Protein AF-A0A949XVA4-F1 (afdb_monomer)

pLDDT: mean 70.07, std 19.85, range [33.44, 96.69]

Secondary structure (DSSP, 8-state):
-----------------------PPP---------------------PPP--------GGGTTT-EE--EEEHHHHHHTT-EEPP-S-----TTSHHHHHHHHHHHHHHHHHHHHHHHHHHHHHSS--SSHHHIIIIIIITTT--EEPPPTT-EEEEETTTTEEEEEE----------

Solvent-accessible surface area (backbone atoms only — not comparable to full-atom values): 11975 Å² total; per-residue (Å²): 136,88,89,88,82,87,84,78,82,80,81,82,76,84,83,82,79,80,84,81,80,81,82,78,84,86,88,79,82,90,86,86,84,90,85,92,85,86,88,88,85,82,90,85,78,90,77,74,78,70,86,70,81,76,84,68,84,70,68,75,80,42,70,90,39,65,38,78,77,64,40,64,28,68,68,43,42,73,71,52,24,40,79,50,75,87,65,84,77,81,83,49,88,85,52,48,71,64,53,47,52,55,50,54,53,50,49,52,48,51,50,52,49,54,50,44,47,50,51,46,23,73,76,66,81,41,72,66,88,42,66,70,47,35,50,46,68,41,34,56,69,64,69,54,66,37,71,47,63,61,95,70,43,44,42,17,40,32,72,89,79,70,41,83,44,41,30,28,66,61,79,75,78,79,76,79,77,130

Foldseek 3Di:
DDDDDDDDDDPDDDPDDDDPPDDDDDDDDDDDDDDDDDDDDDDDDDPDDDPDPDDDDDPVVQVPDWALDAAAPVVQVVLVKDFDDLDPPPPDPVCVVVNCRCSVQQVVLQVLLVVQQVVVCVVPVDGQQDDVSSSVSRCVVVVRIGRDDPPQWHWHQHNVVRGITIIRGDDPDPPPDD

Mean predicted aligned error: 18.61 Å

Structure (mmCIF, N/CA/C/O backbone):
data_AF-A0A949XVA4-F1
#
_entry.id   AF-A0A949XVA4-F1
#
loop_
_atom_site.group_PDB
_atom_site.id
_atom_site.type_symbol
_atom_site.label_atom_id
_atom_site.label_alt_id
_atom_site.label_comp_id
_atom_site.label_asym_id
_atom_site.label_entity_id
_atom_site.label_seq_id
_atom_site.pdbx_PDB_ins_code
_atom_site.Cartn_x
_atom_site.Cartn_y
_atom_site.Cartn_z
_atom_site.occupancy
_atom_site.B_iso_or_equiv
_atom_site.auth_seq_id
_atom_site.auth_comp_id
_atom_site.auth_asym_id
_atom_site.auth_atom_id
_atom_site.pdbx_PDB_model_num
ATOM 1 N N . MET A 1 1 ? 65.539 25.124 -16.224 1.00 42.28 1 MET A N 1
ATOM 2 C CA . MET A 1 1 ? 66.240 25.299 -14.934 1.00 42.28 1 MET A CA 1
ATOM 3 C C . MET A 1 1 ? 65.243 25.117 -13.787 1.00 42.28 1 MET A C 1
ATOM 5 O O . MET A 1 1 ? 64.359 25.943 -13.640 1.00 42.28 1 MET A O 1
ATOM 9 N N . HIS A 1 2 ? 65.352 24.019 -13.032 1.00 50.50 2 HIS A N 1
ATOM 10 C CA . HIS A 1 2 ? 64.951 23.905 -11.608 1.00 50.50 2 HIS A CA 1
ATOM 11 C C . HIS A 1 2 ? 66.214 24.201 -10.747 1.00 50.50 2 HIS A C 1
ATOM 13 O O . HIS A 1 2 ? 67.278 24.250 -11.376 1.00 50.50 2 HIS A O 1
ATOM 19 N N . PRO A 1 3 ? 66.224 24.303 -9.386 1.00 60.75 3 PRO A N 1
ATOM 20 C CA . PRO A 1 3 ? 65.195 24.002 -8.356 1.00 60.75 3 PRO A CA 1
ATOM 21 C C . PRO A 1 3 ? 65.095 25.095 -7.234 1.00 60.75 3 PRO A C 1
ATOM 23 O O . PRO A 1 3 ? 65.853 26.055 -7.237 1.00 60.75 3 PRO A O 1
ATOM 26 N N . ARG A 1 4 ? 64.180 25.054 -6.249 1.00 52.25 4 ARG A N 1
ATOM 27 C CA . ARG A 1 4 ? 64.322 24.345 -4.952 1.00 52.25 4 ARG A CA 1
ATOM 28 C C . ARG A 1 4 ? 63.095 24.556 -4.028 1.00 52.25 4 ARG A C 1
ATOM 30 O O . ARG A 1 4 ? 62.310 25.465 -4.271 1.00 52.25 4 ARG A O 1
ATOM 37 N N . PRO A 1 5 ? 62.925 23.703 -2.995 1.00 56.44 5 PRO A N 1
ATOM 38 C CA . PRO A 1 5 ? 61.622 23.267 -2.497 1.00 56.44 5 PRO A CA 1
ATOM 39 C C . PRO A 1 5 ? 61.236 23.879 -1.142 1.00 56.44 5 PRO A C 1
ATOM 41 O O . PRO A 1 5 ? 62.072 24.015 -0.247 1.00 56.44 5 PRO A O 1
ATOM 44 N N . HIS A 1 6 ? 59.944 24.134 -0.938 1.00 53.53 6 HIS A N 1
ATOM 45 C CA . HIS A 1 6 ? 59.402 24.348 0.402 1.00 53.53 6 HIS A CA 1
ATOM 46 C C . HIS A 1 6 ? 59.087 22.998 1.050 1.00 53.53 6 HIS A C 1
ATOM 48 O O . HIS A 1 6 ? 58.116 22.324 0.720 1.00 53.53 6 HIS A O 1
ATOM 54 N N . ALA A 1 7 ? 59.955 22.603 1.979 1.00 55.47 7 ALA A N 1
ATOM 55 C CA . ALA A 1 7 ? 59.752 21.479 2.876 1.00 55.47 7 ALA A CA 1
ATOM 56 C C . ALA A 1 7 ? 58.720 21.856 3.952 1.00 55.47 7 ALA A C 1
ATOM 58 O O . ALA A 1 7 ? 59.073 22.424 4.985 1.00 55.47 7 ALA A O 1
ATOM 59 N N . LEU A 1 8 ? 57.444 21.534 3.729 1.00 57.44 8 LEU A N 1
ATOM 60 C CA . LEU A 1 8 ? 56.429 21.598 4.778 1.00 57.44 8 LEU A CA 1
ATOM 61 C C . LEU A 1 8 ? 56.443 20.268 5.542 1.00 57.44 8 LEU A C 1
ATOM 63 O O . LEU A 1 8 ? 55.940 19.247 5.077 1.00 57.44 8 LEU A O 1
ATOM 67 N N . ARG A 1 9 ? 57.098 20.265 6.706 1.00 54.12 9 ARG A N 1
ATOM 68 C CA . ARG A 1 9 ? 57.149 19.113 7.612 1.00 54.12 9 ARG A CA 1
ATOM 69 C C . ARG A 1 9 ? 55.766 18.882 8.227 1.00 54.12 9 ARG A C 1
ATOM 71 O O . ARG A 1 9 ? 55.392 19.558 9.181 1.00 54.12 9 ARG A O 1
ATOM 78 N N . LEU A 1 10 ? 55.034 17.909 7.693 1.00 54.56 10 LEU A N 1
ATOM 79 C CA . LEU A 1 10 ? 53.789 17.404 8.265 1.00 54.56 10 LEU A CA 1
ATOM 80 C C . LEU A 1 10 ? 54.116 16.640 9.563 1.00 54.56 10 LEU A C 1
ATOM 82 O O . LEU A 1 10 ? 54.634 15.524 9.527 1.00 54.56 10 LEU A O 1
ATOM 86 N N . ARG A 1 11 ? 53.872 17.252 10.727 1.00 60.50 11 ARG A N 1
ATOM 87 C CA . ARG A 1 11 ? 53.889 16.540 12.012 1.00 60.50 11 ARG A CA 1
ATOM 88 C C . ARG A 1 11 ? 52.578 15.767 12.141 1.00 60.50 11 ARG A 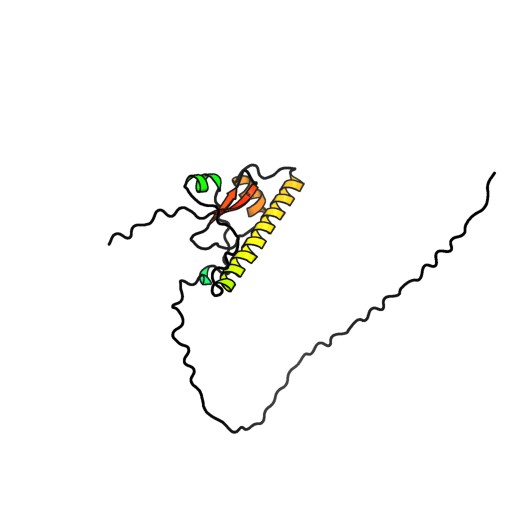C 1
ATOM 90 O O . ARG A 1 11 ? 51.551 16.340 12.485 1.00 60.50 11 ARG A O 1
ATOM 97 N N . VAL A 1 12 ? 52.624 14.473 11.834 1.00 64.81 12 VAL A N 1
ATOM 98 C CA . VAL A 1 12 ? 51.557 13.519 12.154 1.00 64.81 12 VAL A CA 1
ATOM 99 C C . VAL A 1 12 ? 51.680 13.181 13.637 1.00 64.81 12 VAL A C 1
ATOM 101 O O . VAL A 1 12 ? 52.611 12.490 14.043 1.00 64.81 12 VAL A O 1
ATOM 104 N N . THR A 1 13 ? 50.768 13.703 14.451 1.00 65.25 13 THR A N 1
ATOM 105 C CA . THR A 1 13 ? 50.625 13.309 15.856 1.00 65.25 13 THR A CA 1
ATOM 106 C C . THR A 1 13 ? 49.581 12.190 15.927 1.00 65.25 13 THR A C 1
ATOM 108 O O . THR A 1 13 ? 48.430 12.442 15.568 1.00 65.25 13 THR A O 1
ATOM 111 N N . PRO A 1 14 ? 49.927 10.965 16.359 1.00 56.72 14 PRO A N 1
ATOM 112 C CA . PRO A 1 14 ? 48.939 9.918 16.573 1.00 56.72 14 PRO A CA 1
ATOM 113 C C . PRO A 1 14 ? 48.225 10.176 17.906 1.00 56.72 14 PRO A C 1
ATOM 115 O O . PRO A 1 14 ? 48.837 10.114 18.972 1.00 56.72 14 PRO A O 1
ATOM 118 N N . LEU A 1 15 ? 46.928 10.485 17.851 1.00 62.34 15 LEU A N 1
ATOM 119 C CA . LEU A 1 15 ? 46.062 10.507 19.027 1.00 62.34 15 LEU A CA 1
ATOM 120 C C . LEU A 1 15 ? 45.662 9.061 19.350 1.00 62.34 15 LEU A C 1
ATOM 122 O O . LEU A 1 15 ? 44.772 8.488 18.726 1.00 62.34 15 LEU A O 1
ATOM 126 N N . LEU A 1 16 ? 46.378 8.466 20.301 1.00 58.19 16 LEU A N 1
ATOM 127 C CA . LEU A 1 16 ? 46.096 7.153 20.872 1.00 58.19 16 LEU A CA 1
ATOM 128 C C . LEU A 1 16 ? 44.831 7.262 21.751 1.00 58.19 16 LEU A C 1
ATOM 130 O O . LEU A 1 16 ? 44.905 7.775 22.867 1.00 58.19 16 LEU A O 1
ATOM 134 N N . LEU A 1 17 ? 43.664 6.827 21.261 1.00 62.44 17 LEU A N 1
ATOM 135 C CA . LEU A 1 17 ? 42.477 6.661 22.110 1.00 62.44 17 LEU A CA 1
ATOM 136 C C . LEU A 1 17 ? 42.601 5.353 22.904 1.00 62.44 17 LEU A C 1
ATOM 138 O O . LEU A 1 17 ? 42.602 4.262 22.336 1.00 62.44 17 LEU A O 1
ATOM 142 N N . LEU A 1 18 ? 42.710 5.486 24.228 1.00 61.69 18 LEU A N 1
ATOM 143 C CA . LEU A 1 18 ? 42.678 4.394 25.197 1.00 61.69 18 LEU A CA 1
ATOM 144 C C . LEU A 1 18 ? 41.308 3.697 25.180 1.00 61.69 18 LEU A C 1
ATOM 146 O O . LEU A 1 18 ? 40.278 4.317 25.441 1.00 61.69 18 LEU A O 1
ATOM 150 N N . ALA A 1 19 ? 41.322 2.385 24.952 1.00 60.38 19 ALA A N 1
ATOM 151 C CA . ALA A 1 19 ? 40.205 1.498 25.233 1.00 60.38 19 ALA A CA 1
ATOM 152 C C . ALA A 1 19 ? 40.064 1.316 26.755 1.00 60.38 19 ALA A C 1
ATOM 154 O O . ALA A 1 19 ? 40.799 0.545 27.369 1.00 60.38 19 ALA A O 1
ATOM 155 N N . ALA A 1 20 ? 39.111 2.019 27.368 1.00 60.75 20 ALA A N 1
ATOM 156 C CA . ALA A 1 20 ? 38.603 1.657 28.685 1.00 60.75 20 ALA A CA 1
ATOM 157 C C . ALA A 1 20 ? 37.546 0.556 28.504 1.00 60.75 20 ALA A C 1
ATOM 159 O O . ALA A 1 20 ? 36.368 0.828 28.288 1.00 60.75 20 ALA A O 1
ATOM 160 N N . GLY A 1 21 ? 37.991 -0.702 28.538 1.00 39.19 21 GLY A N 1
ATOM 161 C CA . GLY A 1 21 ? 37.106 -1.842 28.746 1.00 39.19 21 GLY A CA 1
ATOM 162 C C . GLY A 1 21 ? 36.606 -1.825 30.187 1.00 39.19 21 GLY A C 1
ATOM 163 O O . GLY A 1 21 ? 37.340 -2.202 31.097 1.00 39.19 21 GLY A O 1
ATOM 164 N N . CYS A 1 22 ? 35.372 -1.372 30.401 1.00 54.69 22 CYS A N 1
ATOM 165 C CA . CYS A 1 22 ? 34.674 -1.590 31.663 1.00 54.69 22 CYS A CA 1
ATOM 166 C C . CYS A 1 22 ? 34.143 -3.026 31.689 1.00 54.69 22 CYS A C 1
ATOM 168 O O . CYS A 1 22 ? 33.189 -3.380 31.000 1.00 54.69 22 CYS A O 1
ATOM 170 N N . THR A 1 23 ? 34.821 -3.848 32.480 1.00 49.50 23 THR A N 1
ATOM 171 C CA . THR A 1 23 ? 34.443 -5.200 32.886 1.00 49.50 23 THR A CA 1
ATOM 172 C C . THR A 1 23 ? 33.179 -5.138 33.746 1.00 49.50 23 THR A C 1
ATOM 174 O O . THR A 1 23 ? 33.214 -4.585 34.843 1.00 49.50 23 THR A O 1
ATOM 177 N N . GLU A 1 24 ? 32.068 -5.707 33.279 1.00 62.69 24 GLU A N 1
ATOM 178 C CA . GLU A 1 24 ? 30.823 -5.789 34.053 1.00 62.69 24 GLU A CA 1
ATOM 179 C C . GLU A 1 24 ? 30.745 -7.143 34.791 1.00 62.69 24 GLU A C 1
ATOM 181 O O . GLU A 1 24 ? 30.810 -8.199 34.148 1.00 62.69 24 GLU A O 1
ATOM 186 N N . PRO A 1 25 ? 30.658 -7.162 36.135 1.00 56.31 25 PRO A N 1
ATOM 187 C CA . PRO A 1 25 ? 30.609 -8.401 36.899 1.00 56.31 25 PRO A CA 1
ATOM 188 C C . PRO A 1 25 ? 29.225 -9.056 36.806 1.00 56.31 25 PRO A C 1
ATOM 190 O O . PRO A 1 25 ? 28.201 -8.475 37.160 1.00 56.31 25 PRO A O 1
ATOM 193 N N . ARG A 1 26 ? 29.205 -10.319 36.368 1.00 46.88 26 ARG A N 1
ATOM 194 C CA . ARG A 1 26 ? 28.026 -11.193 36.422 1.00 46.88 26 ARG A CA 1
ATOM 195 C C . ARG A 1 26 ? 27.756 -11.599 37.871 1.00 46.88 26 ARG A C 1
ATOM 197 O O . ARG A 1 26 ? 28.568 -12.301 38.465 1.00 46.88 26 ARG A O 1
ATOM 204 N N . ASN A 1 27 ? 26.607 -11.200 38.412 1.00 53.25 27 ASN A N 1
ATOM 205 C CA . ASN A 1 27 ? 26.123 -11.671 39.707 1.00 53.25 27 ASN A CA 1
ATOM 206 C C . ASN A 1 27 ? 25.200 -12.886 39.502 1.00 53.25 27 ASN A C 1
ATOM 208 O O . ASN A 1 27 ? 24.136 -12.769 38.893 1.00 53.25 27 ASN A O 1
ATOM 212 N N . VAL A 1 28 ? 25.625 -14.051 39.989 1.00 48.25 28 VAL A N 1
ATOM 213 C CA . VAL A 1 28 ? 24.813 -15.268 40.106 1.00 48.25 28 VAL A CA 1
ATOM 214 C C . VAL A 1 28 ? 24.764 -15.687 41.574 1.00 48.25 28 VAL A C 1
ATOM 216 O O . VAL A 1 28 ? 25.802 -15.771 42.220 1.00 48.25 28 VAL A O 1
ATOM 219 N N . GLY A 1 29 ? 23.567 -16.032 42.060 1.00 36.81 29 GLY A N 1
ATOM 220 C CA . GLY A 1 29 ? 23.398 -16.955 43.190 1.00 36.81 29 GLY A CA 1
ATOM 221 C C . GLY A 1 29 ? 22.990 -16.356 44.541 1.00 36.81 29 GLY A C 1
ATOM 222 O O . GLY A 1 29 ? 23.837 -16.023 45.353 1.00 36.81 29 GLY A O 1
ATOM 223 N N . ASN A 1 30 ? 21.671 -16.313 44.767 1.00 47.84 30 ASN A N 1
ATOM 224 C CA . ASN A 1 30 ? 20.924 -16.915 45.887 1.00 47.84 30 ASN A CA 1
ATOM 225 C C . ASN A 1 30 ? 21.520 -16.886 47.318 1.00 47.84 30 ASN A C 1
ATOM 227 O O . ASN A 1 30 ? 22.596 -17.428 47.536 1.00 47.84 30 ASN A O 1
ATOM 231 N N . LEU A 1 31 ? 20.733 -16.408 48.300 1.00 42.72 31 LEU A N 1
ATOM 232 C CA . LEU A 1 31 ? 20.342 -17.107 49.549 1.00 42.72 31 LEU A CA 1
ATOM 233 C C . LEU A 1 31 ? 19.659 -16.126 50.532 1.00 42.72 31 LEU A C 1
ATOM 235 O O . LEU A 1 31 ? 20.249 -15.148 50.979 1.00 42.72 31 LEU A O 1
ATOM 239 N N . ASN A 1 32 ? 18.404 -16.419 50.874 1.00 48.34 32 ASN A N 1
ATOM 240 C CA . ASN A 1 32 ? 17.637 -15.823 51.978 1.00 48.34 32 ASN A CA 1
ATOM 241 C C . ASN A 1 32 ? 17.863 -16.683 53.247 1.00 48.34 32 ASN A C 1
ATOM 243 O O . ASN A 1 32 ? 17.991 -17.902 53.087 1.00 48.34 32 ASN A O 1
ATOM 247 N N . PRO A 1 33 ? 17.920 -16.127 54.480 1.00 47.03 33 PRO A N 1
ATOM 248 C CA . PRO A 1 33 ? 16.784 -16.340 55.398 1.00 47.03 33 PRO A CA 1
ATOM 249 C C . PRO A 1 33 ? 16.522 -15.240 56.471 1.00 47.03 33 PRO A C 1
ATOM 251 O O . PRO A 1 33 ? 17.415 -14.818 57.193 1.00 47.03 33 PRO A O 1
ATOM 254 N N . SER A 1 34 ? 15.238 -14.877 56.615 1.00 43.50 34 SER A N 1
ATOM 255 C CA . SER A 1 34 ? 14.394 -14.834 57.840 1.00 43.50 34 SER A CA 1
ATOM 256 C C . SER A 1 34 ? 14.935 -14.340 59.206 1.00 43.50 34 SER A C 1
ATOM 258 O O . SER A 1 34 ? 15.741 -15.039 59.810 1.00 43.50 34 SER A O 1
ATOM 260 N N . MET A 1 35 ? 14.314 -13.289 59.792 1.00 38.69 35 MET A N 1
ATOM 261 C CA . MET A 1 35 ? 13.614 -13.285 61.117 1.00 38.69 35 MET A CA 1
ATOM 262 C C . MET A 1 35 ? 12.912 -11.912 61.389 1.00 38.69 35 MET A C 1
ATOM 264 O O . MET A 1 35 ? 13.49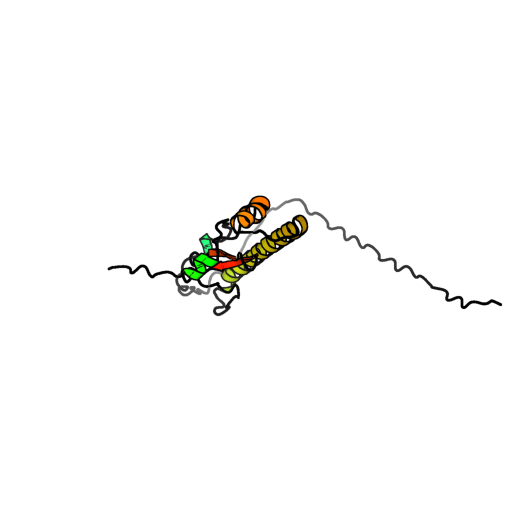8 -10.883 61.077 1.00 38.69 35 MET A O 1
ATOM 268 N N . GLY A 1 36 ? 11.667 -11.896 61.922 1.00 41.59 36 GLY A N 1
ATOM 269 C CA . GLY A 1 36 ? 10.711 -10.741 62.034 1.00 41.59 36 GLY A CA 1
ATOM 270 C C . GLY A 1 36 ? 10.876 -9.789 63.252 1.00 41.59 36 GLY A C 1
ATOM 271 O O . GLY A 1 36 ? 12.018 -9.632 63.674 1.00 41.59 36 GLY A O 1
ATOM 272 N N . PRO A 1 37 ? 9.825 -9.193 63.901 1.00 44.62 37 PRO A N 1
ATOM 273 C CA . PRO A 1 37 ? 8.400 -8.938 63.568 1.00 44.62 37 PRO A CA 1
ATOM 274 C C . PRO A 1 37 ? 7.983 -7.419 63.594 1.00 44.62 37 PRO A C 1
ATOM 276 O O . PRO A 1 37 ? 8.778 -6.549 63.929 1.00 44.62 37 PRO A O 1
ATOM 279 N N . ALA A 1 38 ? 6.726 -7.101 63.233 1.00 52.59 38 ALA A N 1
ATOM 280 C CA . ALA A 1 38 ? 6.153 -5.752 62.994 1.00 52.59 38 ALA A CA 1
ATOM 281 C C . ALA A 1 38 ? 5.729 -4.930 64.247 1.00 52.59 38 ALA A C 1
ATOM 283 O O . ALA A 1 38 ? 5.645 -5.481 65.345 1.00 52.59 38 ALA A O 1
ATOM 284 N N . PRO A 1 39 ? 5.324 -3.649 64.066 1.00 53.72 39 PRO A N 1
ATOM 285 C CA . PRO A 1 39 ? 3.952 -3.285 64.453 1.00 53.72 39 PRO A CA 1
ATOM 286 C C . PRO A 1 39 ? 3.153 -2.549 63.345 1.00 53.72 39 PRO A C 1
ATOM 288 O O . PRO A 1 39 ? 3.739 -2.048 62.383 1.00 53.72 39 PRO A O 1
ATOM 291 N N . PRO A 1 40 ? 1.810 -2.510 63.463 1.00 49.50 40 PRO A N 1
ATOM 292 C CA . PRO A 1 40 ? 0.881 -2.062 62.428 1.00 49.50 40 PRO A CA 1
ATOM 293 C C . PRO A 1 40 ? 0.514 -0.580 62.585 1.00 49.50 40 PRO A C 1
ATOM 295 O O . PRO A 1 40 ? 0.425 -0.088 63.707 1.00 49.50 40 PRO A O 1
ATOM 298 N N . ILE A 1 41 ? 0.199 0.105 61.483 1.00 45.84 41 ILE A N 1
ATOM 299 C CA . ILE A 1 41 ? -0.737 1.237 61.509 1.00 45.84 41 ILE A CA 1
ATOM 300 C C . ILE A 1 41 ? -1.720 1.061 60.356 1.00 45.84 41 ILE A C 1
ATOM 302 O O . ILE A 1 41 ? -1.359 1.073 59.179 1.00 45.84 41 ILE A O 1
ATOM 306 N N . GLU A 1 42 ? -2.966 0.848 60.755 1.00 41.59 42 GLU A N 1
ATOM 307 C CA . GLU A 1 42 ? -4.157 0.822 59.930 1.00 41.59 42 GLU A CA 1
ATOM 308 C C . GLU A 1 42 ? -4.583 2.238 59.504 1.00 41.59 42 GLU A C 1
ATOM 310 O O . GLU A 1 42 ? -4.461 3.203 60.255 1.00 41.59 42 GLU A O 1
ATOM 315 N N . THR A 1 43 ? -5.201 2.278 58.320 1.00 43.56 43 THR A N 1
ATOM 316 C CA . THR A 1 43 ? -6.317 3.144 57.890 1.00 43.56 43 THR A CA 1
ATOM 317 C C . THR A 1 43 ? -6.181 4.665 57.912 1.00 43.56 43 THR A C 1
ATOM 319 O O . THR A 1 43 ? -6.257 5.312 58.948 1.00 43.56 43 THR A O 1
ATOM 322 N N . THR A 1 44 ? -6.183 5.248 56.713 1.00 33.44 44 THR A N 1
ATOM 323 C CA . THR A 1 44 ? -7.210 6.151 56.129 1.00 33.44 44 THR A CA 1
ATOM 324 C C . THR A 1 44 ? -6.573 6.681 54.834 1.00 33.44 44 THR A C 1
ATOM 326 O O . THR A 1 44 ? -5.407 7.042 54.821 1.00 33.44 44 THR A O 1
ATOM 329 N N . ASP A 1 45 ? -7.168 6.602 53.654 1.00 37.72 45 ASP A N 1
ATOM 330 C CA . ASP A 1 45 ? -8.483 7.107 53.309 1.00 37.72 45 ASP A CA 1
ATOM 331 C C . ASP A 1 45 ? -8.977 6.444 52.011 1.00 37.72 45 ASP A C 1
ATOM 333 O O . ASP A 1 45 ? -8.215 6.155 51.081 1.00 37.72 45 ASP A O 1
ATOM 337 N N . ALA A 1 46 ? -10.276 6.172 51.985 1.00 49.12 46 ALA A N 1
ATOM 338 C CA . ALA A 1 46 ? -10.989 5.596 50.866 1.00 49.12 46 ALA A CA 1
ATOM 339 C C . ALA A 1 46 ? -11.203 6.646 49.770 1.00 49.12 46 ALA A C 1
ATOM 341 O O . ALA A 1 46 ? -12.211 7.343 49.754 1.00 49.12 46 ALA A O 1
ATOM 342 N N . SER A 1 47 ? -10.322 6.680 48.775 1.00 43.44 47 SER A N 1
ATOM 343 C CA . SER A 1 47 ? -10.688 7.229 47.469 1.00 43.44 47 SER A CA 1
ATOM 344 C C . SER A 1 47 ? -11.269 6.113 46.608 1.00 43.44 47 SER A C 1
ATOM 346 O O . SER A 1 47 ? -10.550 5.395 45.916 1.00 43.44 47 SER A O 1
ATOM 348 N N . GLN A 1 48 ? -12.592 5.947 46.684 1.00 52.97 48 GLN A N 1
ATOM 349 C CA . GLN A 1 48 ? -13.360 5.239 45.661 1.00 52.97 48 GLN A CA 1
ATOM 350 C C . GLN A 1 48 ? -13.026 5.852 44.291 1.00 52.97 48 GLN A C 1
ATOM 352 O O . GLN A 1 48 ? -13.255 7.049 44.099 1.00 52.97 48 GLN A O 1
ATOM 357 N N . PRO A 1 49 ? -12.525 5.080 43.313 1.00 42.38 49 PRO A N 1
ATOM 358 C CA . PRO A 1 49 ? -12.518 5.541 41.938 1.00 42.38 49 PRO A CA 1
ATOM 359 C C . PRO A 1 49 ? -13.974 5.705 41.502 1.00 42.38 49 PRO A C 1
ATOM 361 O O . PRO A 1 49 ? -14.747 4.743 41.506 1.00 42.38 49 PRO A O 1
ATOM 364 N N . ALA A 1 50 ? -14.349 6.937 41.161 1.00 51.75 50 ALA A N 1
ATOM 365 C CA . ALA A 1 50 ? -15.604 7.235 40.488 1.00 51.75 50 ALA A CA 1
ATOM 366 C C . ALA A 1 50 ? -15.795 6.277 39.293 1.00 51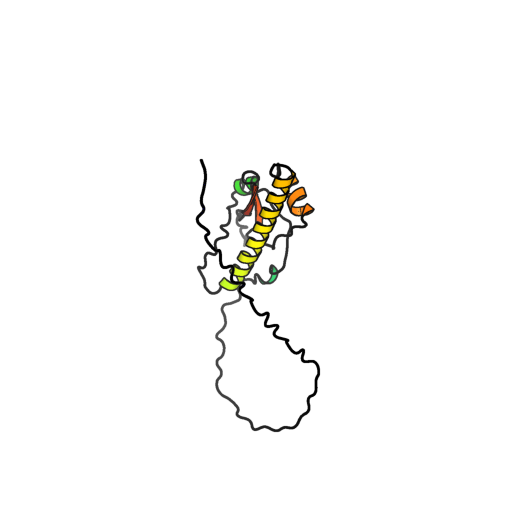.75 50 ALA A C 1
ATOM 368 O O . ALA A 1 50 ? -14.795 5.878 38.683 1.00 51.75 50 ALA A O 1
ATOM 369 N N . PRO A 1 51 ? -17.040 5.898 38.943 1.00 46.53 51 PRO A N 1
ATOM 370 C CA . PRO A 1 51 ? -17.304 4.976 37.845 1.00 46.53 51 PRO A CA 1
ATOM 371 C C . PRO A 1 51 ? -16.616 5.486 36.581 1.00 46.53 51 PRO A C 1
ATOM 373 O O . PRO A 1 51 ? -16.980 6.533 36.044 1.00 46.53 51 PRO A O 1
ATOM 376 N N . GLY A 1 52 ? -15.579 4.770 36.147 1.00 50.59 52 GLY A N 1
ATOM 377 C CA . GLY A 1 52 ? -14.870 5.100 34.923 1.00 50.59 52 GLY A CA 1
ATOM 378 C C . GLY A 1 52 ? -15.852 5.126 33.750 1.00 50.59 52 GLY A C 1
ATOM 379 O O . GLY A 1 52 ? -16.833 4.369 33.759 1.00 50.59 52 GLY A O 1
ATOM 380 N N . PRO A 1 53 ? -15.626 5.988 32.744 1.00 56.16 53 PRO A N 1
ATOM 381 C CA . PRO A 1 53 ? -16.410 5.954 31.523 1.00 56.16 53 PRO A CA 1
ATOM 382 C C . PRO A 1 53 ? -16.417 4.523 30.985 1.00 56.16 53 PRO A C 1
ATOM 384 O O . PRO A 1 53 ? -15.380 3.863 30.889 1.00 56.16 53 PRO A O 1
ATOM 387 N N . LYS A 1 54 ? -17.633 4.040 30.724 1.00 48.53 54 LYS A N 1
ATOM 388 C CA . LYS A 1 54 ? -17.938 2.717 30.185 1.00 48.53 54 LYS A CA 1
ATOM 389 C C . LYS A 1 54 ? -16.942 2.397 29.061 1.00 48.53 54 LYS A C 1
ATOM 391 O O . LYS A 1 54 ? -16.826 3.221 28.157 1.00 48.53 54 LYS A O 1
ATOM 396 N N . PRO A 1 55 ? -16.232 1.255 29.101 1.00 46.59 55 PRO A N 1
ATOM 397 C CA . PRO A 1 55 ? -15.314 0.887 28.036 1.00 46.59 55 PRO A CA 1
ATOM 398 C C . PRO A 1 55 ? -16.084 0.831 26.716 1.00 46.59 55 PRO A C 1
ATOM 400 O O . PRO A 1 55 ? -16.910 -0.055 26.491 1.00 46.59 55 PRO A O 1
ATOM 403 N N . GLU A 1 56 ? -15.840 1.824 25.866 1.00 58.09 56 GLU A N 1
ATOM 404 C CA . GLU A 1 56 ? -16.129 1.747 24.442 1.00 58.09 56 GLU A CA 1
ATOM 405 C C . GLU A 1 56 ? -15.298 0.604 23.839 1.00 58.09 56 GLU A C 1
ATOM 407 O O . GLU A 1 56 ? -14.232 0.265 24.368 1.00 58.09 56 GLU A O 1
ATOM 412 N N . PRO A 1 57 ? -15.831 -0.080 22.811 1.00 46.66 57 PRO A N 1
ATOM 413 C CA . PRO A 1 57 ? -15.487 -1.456 22.486 1.00 46.66 57 PRO A CA 1
ATOM 414 C C . PRO A 1 57 ? -13.983 -1.622 22.312 1.00 46.66 57 PRO A C 1
ATOM 416 O O . PRO A 1 57 ? -13.334 -0.964 21.500 1.00 46.66 57 PRO A O 1
ATOM 419 N N . SER A 1 58 ? -13.437 -2.520 23.122 1.00 47.56 58 SER A N 1
ATOM 420 C CA . SER A 1 58 ? -12.018 -2.789 23.214 1.00 47.56 58 SER A CA 1
ATOM 421 C C . SER A 1 58 ? -11.445 -3.167 21.846 1.00 47.56 58 SER A C 1
ATOM 423 O O . SER A 1 58 ? -11.642 -4.283 21.363 1.00 47.56 58 SER A O 1
ATOM 425 N N . GLN A 1 59 ? -10.628 -2.282 21.275 1.00 53.88 59 GLN A N 1
ATOM 426 C CA . GLN A 1 59 ? -9.679 -2.620 20.206 1.00 53.88 59 GLN A CA 1
ATOM 427 C C . GLN A 1 59 ? -8.622 -3.649 20.669 1.00 53.88 59 GLN A C 1
ATOM 429 O O . GLN A 1 59 ? -7.768 -4.069 19.893 1.00 53.88 59 GLN A O 1
ATOM 434 N N . SER A 1 60 ? -8.685 -4.108 21.923 1.00 53.91 60 SER A N 1
ATOM 435 C CA . SER A 1 60 ? -7.822 -5.135 22.511 1.00 53.91 60 SER A CA 1
ATOM 436 C C . SER A 1 60 ? -7.769 -6.447 21.715 1.00 53.91 60 SER A C 1
ATOM 438 O O . SER A 1 60 ? -6.827 -7.209 21.893 1.00 53.91 60 SER A O 1
ATOM 440 N N . GLY A 1 61 ? -8.730 -6.714 20.819 1.00 60.53 61 GLY A N 1
ATOM 441 C CA . GLY A 1 61 ? -8.751 -7.919 19.980 1.00 60.53 61 GLY A CA 1
ATOM 442 C C . GLY A 1 61 ? -7.858 -7.890 18.727 1.00 60.53 61 GLY A C 1
ATOM 443 O O . GLY A 1 61 ? -7.552 -8.958 18.196 1.00 60.53 61 GLY A O 1
ATOM 444 N N . ILE A 1 62 ? -7.436 -6.710 18.242 1.00 60.50 62 ILE A N 1
ATOM 445 C CA . ILE A 1 62 ? -6.614 -6.579 17.015 1.00 60.50 62 ILE A CA 1
ATOM 446 C C . ILE A 1 62 ? -5.108 -6.466 17.292 1.00 60.50 62 ILE A C 1
ATOM 448 O O . ILE A 1 62 ? -4.296 -6.624 16.381 1.00 60.50 62 ILE A O 1
ATOM 452 N N . ILE A 1 63 ? -4.717 -6.219 18.545 1.00 68.00 63 ILE A N 1
ATOM 453 C CA . ILE A 1 63 ? -3.317 -6.043 18.944 1.00 68.00 63 ILE A CA 1
ATOM 454 C C . ILE A 1 63 ? -2.555 -7.354 18.694 1.00 68.00 63 ILE A C 1
ATOM 456 O O . ILE A 1 63 ? -2.904 -8.402 19.228 1.00 68.00 63 ILE A O 1
ATOM 460 N N . GLY A 1 64 ? -1.517 -7.298 17.855 1.00 72.31 64 GLY A N 1
ATOM 461 C CA . GLY A 1 64 ? -0.696 -8.450 17.465 1.00 72.31 64 GLY A CA 1
ATOM 462 C C . GLY A 1 64 ? -1.246 -9.288 16.305 1.00 72.31 64 GLY A C 1
ATOM 463 O O . GLY A 1 64 ? -0.525 -10.147 15.798 1.00 72.31 64 GLY A O 1
ATOM 464 N N . GLN A 1 65 ? -2.471 -9.032 15.838 1.00 82.50 65 GLN A N 1
ATOM 465 C CA . GLN A 1 65 ? -3.023 -9.746 14.688 1.00 82.50 65 GLN A CA 1
ATOM 466 C C . GLN A 1 65 ? -2.418 -9.241 13.382 1.00 82.50 65 GLN A C 1
ATOM 468 O O . GLN A 1 65 ? -2.164 -8.044 13.221 1.00 82.50 65 GLN A O 1
ATOM 473 N N . ARG A 1 66 ? -2.208 -10.160 12.434 1.00 86.75 66 ARG A N 1
ATOM 474 C CA . ARG A 1 66 ? -1.688 -9.846 11.103 1.00 86.75 66 ARG A CA 1
ATOM 475 C C . ARG A 1 66 ? -2.593 -10.402 10.006 1.00 86.75 66 ARG A C 1
ATOM 477 O O . ARG A 1 66 ? -3.322 -11.364 10.222 1.00 86.75 66 ARG A O 1
ATOM 484 N N . THR A 1 67 ? -2.545 -9.778 8.842 1.00 87.94 67 THR A N 1
ATOM 485 C CA . THR A 1 67 ? -3.351 -10.053 7.661 1.00 87.94 67 THR A CA 1
ATOM 486 C C . THR A 1 67 ? -2.505 -9.891 6.401 1.00 87.94 67 THR A C 1
ATOM 488 O O . THR A 1 67 ? -1.547 -9.121 6.365 1.00 87.94 67 THR A O 1
ATOM 491 N N . THR A 1 68 ? -2.875 -10.615 5.357 1.00 90.75 68 THR A N 1
ATOM 492 C CA . THR A 1 68 ? -2.388 -10.426 3.985 1.00 90.75 68 THR A CA 1
ATOM 493 C C . THR A 1 68 ? -3.522 -10.007 3.048 1.00 90.75 68 THR A C 1
ATOM 495 O O . THR A 1 68 ? -3.339 -9.997 1.834 1.00 90.75 68 THR A O 1
ATOM 498 N N . ASP A 1 69 ? -4.693 -9.660 3.599 1.00 91.19 69 ASP A N 1
ATOM 499 C CA . ASP A 1 69 ? -5.819 -9.135 2.827 1.00 91.19 69 ASP A CA 1
ATOM 500 C C . ASP A 1 69 ? -5.539 -7.680 2.435 1.00 91.19 69 ASP A C 1
ATOM 502 O O . ASP A 1 69 ? -5.508 -6.778 3.277 1.00 91.19 69 ASP A O 1
ATOM 506 N N . ILE A 1 70 ? -5.294 -7.484 1.145 1.00 91.69 70 ILE A N 1
ATOM 507 C CA . ILE A 1 70 ? -5.067 -6.195 0.503 1.00 91.69 70 ILE A CA 1
ATOM 508 C C . ILE A 1 70 ? -6.075 -6.116 -0.642 1.00 91.69 70 ILE A C 1
ATOM 510 O O . ILE A 1 70 ? -6.258 -7.068 -1.392 1.00 91.69 70 ILE A O 1
ATOM 514 N N . ARG A 1 71 ? -6.778 -4.998 -0.780 1.00 93.75 71 ARG A N 1
ATOM 515 C CA . ARG A 1 71 ? -7.715 -4.757 -1.880 1.00 93.75 71 ARG A CA 1
ATOM 516 C C . ARG A 1 71 ? -7.011 -4.077 -3.046 1.00 93.75 71 ARG A C 1
ATOM 518 O O . ARG A 1 71 ? -5.987 -3.423 -2.879 1.00 93.75 71 ARG A O 1
ATOM 525 N N . ARG A 1 72 ? -7.614 -4.149 -4.230 1.00 94.94 72 ARG A N 1
ATOM 526 C CA . ARG A 1 72 ? -7.276 -3.234 -5.329 1.00 94.94 72 ARG A CA 1
ATOM 527 C C . ARG A 1 72 ? -7.874 -1.864 -5.008 1.00 94.94 72 ARG A C 1
ATOM 529 O O . ARG A 1 72 ? -9.077 -1.779 -4.778 1.00 94.94 72 ARG A O 1
ATOM 536 N N . ALA A 1 73 ? -7.067 -0.805 -4.978 1.00 90.69 73 ALA A N 1
ATOM 537 C CA . ALA A 1 73 ? -7.534 0.511 -4.540 1.00 90.69 73 ALA A CA 1
ATOM 538 C C . ALA A 1 73 ? -8.569 1.133 -5.485 1.00 90.69 73 ALA A C 1
ATOM 540 O O . ALA A 1 73 ? -9.637 1.550 -5.043 1.00 90.69 73 ALA A O 1
ATOM 541 N N . GLU A 1 74 ? -8.277 1.156 -6.785 1.00 91.69 74 GLU A N 1
ATOM 542 C CA . GLU A 1 74 ? -9.117 1.794 -7.804 1.00 91.69 74 GLU A CA 1
ATOM 543 C C . GLU A 1 74 ? -10.602 1.360 -7.753 1.00 91.69 74 GLU A C 1
ATOM 545 O O . GLU A 1 74 ? -11.465 2.237 -7.648 1.00 91.69 74 GLU A O 1
ATOM 550 N N . PRO A 1 75 ? -10.956 0.054 -7.761 1.00 93.00 75 PRO A N 1
ATOM 551 C CA . PRO A 1 75 ? -12.361 -0.352 -7.714 1.00 93.00 75 PRO A CA 1
ATOM 552 C C . PRO A 1 75 ? -13.043 -0.002 -6.386 1.00 93.00 75 PRO A C 1
ATOM 554 O O . PRO A 1 75 ? -14.236 0.297 -6.373 1.00 93.00 75 PRO A O 1
ATOM 557 N N . GLU A 1 76 ? -12.321 -0.009 -5.265 1.00 90.69 76 GLU A N 1
ATOM 558 C CA . GLU A 1 76 ? -12.895 0.364 -3.970 1.00 90.69 76 GLU A CA 1
ATOM 559 C C . GLU A 1 76 ? -13.159 1.872 -3.887 1.00 90.69 76 GLU A C 1
ATOM 561 O O . GLU A 1 76 ? -14.219 2.300 -3.418 1.00 90.69 76 GLU A O 1
ATOM 566 N N . LEU A 1 77 ? -12.253 2.691 -4.423 1.00 89.31 77 LEU A N 1
ATOM 567 C CA . LEU A 1 77 ? -12.451 4.136 -4.543 1.00 89.31 77 LEU A CA 1
ATOM 568 C C . LEU A 1 77 ? -13.652 4.465 -5.444 1.00 89.31 77 LEU A C 1
ATOM 570 O O . LEU A 1 77 ? -14.464 5.320 -5.093 1.00 89.31 77 LEU A O 1
ATOM 574 N N . GLN A 1 78 ? -13.842 3.733 -6.547 1.00 91.19 78 GLN A N 1
ATOM 575 C CA . GLN A 1 78 ? -15.011 3.881 -7.429 1.00 91.19 78 GLN A CA 1
ATOM 576 C C . GLN A 1 78 ? -16.334 3.499 -6.745 1.00 91.19 78 GLN A C 1
ATOM 578 O O . GLN A 1 78 ? -17.365 4.125 -6.996 1.00 91.19 78 GLN A O 1
ATOM 583 N N . LYS A 1 79 ? -16.317 2.530 -5.821 1.00 90.50 79 LYS A N 1
ATOM 584 C CA . LYS A 1 79 ? -17.470 2.191 -4.960 1.00 90.50 79 LYS A CA 1
ATOM 585 C C . LYS A 1 79 ? -17.748 3.251 -3.881 1.00 90.50 79 LYS A C 1
ATOM 587 O O . LYS A 1 79 ? -18.743 3.162 -3.157 1.00 90.50 79 LYS A O 1
ATOM 592 N N . GLY A 1 80 ? -16.898 4.272 -3.774 1.00 87.50 80 GLY A N 1
ATOM 593 C CA . GLY A 1 80 ? -17.028 5.380 -2.834 1.00 87.50 80 GLY A CA 1
ATOM 594 C C . GLY A 1 80 ? -16.206 5.223 -1.557 1.00 87.50 80 GLY A C 1
ATOM 595 O O . GLY A 1 80 ? -16.458 5.963 -0.601 1.00 87.50 80 GLY A O 1
ATOM 596 N N . ALA A 1 81 ? -15.250 4.286 -1.509 1.00 87.38 81 ALA A N 1
ATOM 597 C CA . ALA A 1 81 ? -14.264 4.256 -0.435 1.00 87.38 81 ALA A CA 1
ATOM 598 C C . ALA A 1 81 ? -13.456 5.561 -0.408 1.00 87.38 81 ALA A C 1
ATOM 600 O O . ALA A 1 81 ? -13.291 6.248 -1.416 1.00 87.38 81 ALA A O 1
ATOM 601 N N . ARG A 1 82 ? -12.951 5.916 0.771 1.00 86.25 82 ARG A N 1
ATOM 602 C CA . ARG A 1 82 ? -12.108 7.099 0.967 1.00 86.25 82 ARG A CA 1
ATOM 603 C C . ARG A 1 82 ? -10.732 6.668 1.434 1.00 86.25 82 ARG A C 1
ATOM 605 O O . ARG A 1 82 ? -10.631 5.774 2.268 1.00 86.25 82 ARG A O 1
ATOM 612 N N . I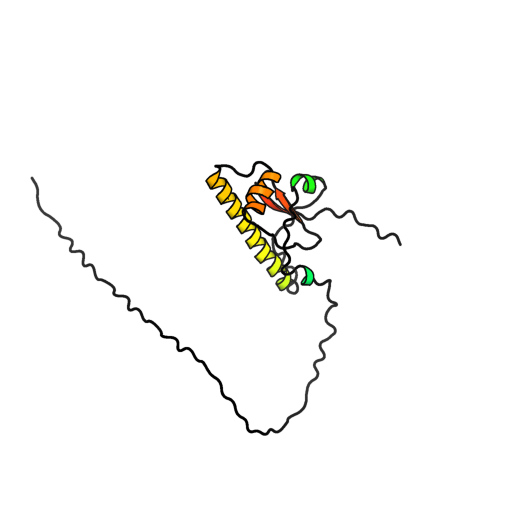LE A 1 83 ? -9.690 7.337 0.953 1.00 83.38 83 ILE A N 1
ATOM 613 C CA . ILE A 1 83 ? -8.339 7.146 1.483 1.00 83.38 83 ILE A CA 1
ATOM 614 C C . ILE A 1 83 ? -8.331 7.663 2.924 1.00 83.38 83 ILE A C 1
ATOM 616 O O . ILE A 1 83 ? -8.658 8.825 3.180 1.00 83.38 83 ILE A O 1
ATOM 620 N N . ALA A 1 84 ? -8.021 6.790 3.876 1.00 74.25 84 ALA A N 1
ATOM 621 C CA . ALA A 1 84 ? -7.895 7.160 5.273 1.00 74.25 84 ALA A CA 1
ATOM 622 C C . ALA A 1 84 ? -6.527 7.814 5.488 1.00 74.25 84 ALA A C 1
ATOM 624 O O . ALA A 1 84 ? -5.482 7.224 5.213 1.00 74.25 84 ALA A O 1
ATOM 625 N N . THR A 1 85 ? -6.521 9.045 5.995 1.00 62.34 85 THR A N 1
ATOM 626 C CA . THR A 1 85 ? -5.273 9.719 6.346 1.00 62.34 85 THR A CA 1
ATOM 627 C C . THR A 1 85 ? -4.641 9.002 7.538 1.00 62.34 85 THR A C 1
ATOM 629 O O . THR A 1 85 ? -5.219 8.964 8.619 1.00 62.34 85 THR A O 1
ATOM 632 N N . THR A 1 86 ? -3.410 8.517 7.388 1.00 56.22 86 THR A N 1
ATOM 633 C CA . THR A 1 86 ? -2.587 7.933 8.470 1.00 56.22 86 THR A CA 1
ATOM 634 C C . THR A 1 86 ? -2.090 8.973 9.488 1.00 56.22 86 THR A C 1
ATOM 636 O O . THR A 1 86 ? -1.220 8.700 10.320 1.00 56.22 86 THR A O 1
ATOM 639 N N . ARG A 1 87 ? -2.610 10.206 9.425 1.00 42.81 87 ARG A N 1
ATOM 640 C CA . ARG A 1 87 ? -2.242 11.302 10.317 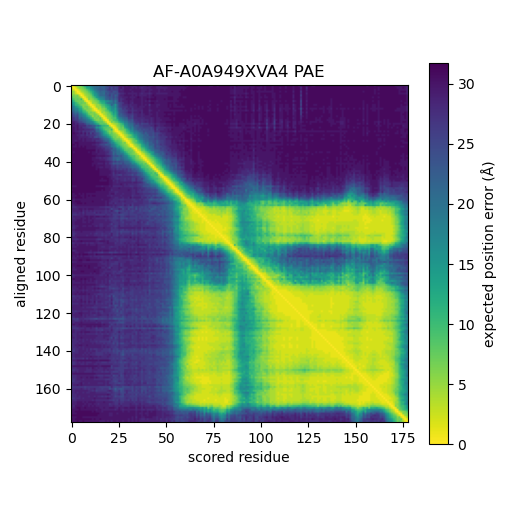1.00 42.81 87 ARG A CA 1
ATOM 641 C C . ARG A 1 87 ? -2.996 11.121 11.627 1.00 42.81 87 ARG A C 1
ATOM 643 O O . ARG A 1 87 ? -4.222 11.192 11.643 1.00 42.81 87 ARG A O 1
ATOM 650 N N . ILE A 1 88 ? -2.244 10.933 12.714 1.00 40.53 88 ILE A N 1
ATOM 651 C CA . ILE A 1 88 ? -2.770 10.972 14.080 1.00 40.53 88 ILE A CA 1
ATOM 652 C C . ILE A 1 88 ? -3.498 12.305 14.241 1.00 40.53 88 ILE A C 1
ATOM 654 O O . ILE A 1 88 ? -2.871 13.357 14.367 1.00 40.53 88 ILE A O 1
ATOM 658 N N . THR A 1 89 ? -4.825 12.267 14.196 1.00 39.28 89 THR A N 1
ATOM 659 C CA . THR A 1 89 ? -5.634 13.395 14.637 1.00 39.28 89 THR A CA 1
ATOM 660 C C . THR A 1 89 ? -5.741 13.196 16.139 1.00 39.28 89 THR A C 1
ATOM 662 O O . THR A 1 89 ? -6.594 12.458 16.622 1.00 39.28 89 THR A O 1
ATOM 665 N N . ALA A 1 90 ? -4.758 13.726 16.869 1.00 35.31 90 ALA A N 1
ATOM 666 C CA . ALA A 1 90 ? -4.748 13.741 18.324 1.00 35.31 90 ALA A CA 1
ATOM 667 C C . ALA A 1 90 ? -5.819 14.731 18.797 1.00 35.31 90 ALA A C 1
ATOM 669 O O . ALA A 1 90 ? -5.500 15.834 19.224 1.00 35.31 90 ALA A O 1
ATOM 670 N N . THR A 1 91 ? -7.092 14.383 18.624 1.00 42.56 91 THR A N 1
ATOM 671 C CA . THR A 1 91 ? -8.187 15.193 19.165 1.00 42.56 91 THR A CA 1
ATOM 672 C C . THR A 1 91 ? -8.480 14.810 20.614 1.00 42.56 91 THR A C 1
ATOM 674 O O . THR A 1 91 ? -8.932 15.670 21.357 1.00 42.56 91 THR A O 1
ATOM 677 N N . ASP A 1 92 ? -8.083 13.611 21.071 1.00 44.00 92 ASP A N 1
ATOM 678 C CA . ASP A 1 92 ? -8.352 13.170 22.443 1.00 44.00 92 ASP A CA 1
ATOM 679 C C . ASP A 1 92 ? -7.123 12.536 23.128 1.00 44.00 92 ASP A C 1
ATOM 681 O O . ASP A 1 92 ? -6.624 11.500 22.677 1.00 44.00 92 ASP A O 1
ATOM 685 N N . PRO A 1 93 ? -6.638 13.095 24.257 1.00 49.59 93 PRO A N 1
ATOM 686 C CA . PRO A 1 93 ? -5.495 12.556 25.004 1.00 49.59 93 PRO A CA 1
ATOM 687 C C . PRO A 1 93 ? -5.734 11.155 25.598 1.00 49.59 93 PRO A C 1
ATOM 689 O O . PRO A 1 93 ? -4.784 10.498 26.014 1.00 49.59 93 PRO A O 1
ATOM 692 N N . VAL A 1 94 ? -6.978 10.665 25.595 1.00 55.81 94 VAL A N 1
ATOM 693 C CA . VAL A 1 94 ? -7.360 9.341 26.115 1.00 55.81 94 VAL A CA 1
ATOM 694 C C . VAL A 1 94 ? -7.140 8.217 25.087 1.00 55.81 94 VAL A C 1
ATOM 696 O O . VAL A 1 94 ? -6.818 7.095 25.470 1.00 55.81 94 VAL A O 1
ATOM 699 N N . THR A 1 95 ? -7.229 8.493 23.778 1.00 56.19 95 THR A N 1
ATOM 700 C CA . THR A 1 95 ? -7.035 7.483 22.708 1.00 56.19 95 THR A CA 1
ATOM 701 C C . THR A 1 95 ? -5.584 7.370 22.224 1.00 56.19 95 THR A C 1
ATOM 703 O O . THR A 1 95 ? -5.262 6.526 21.382 1.00 56.19 95 THR A O 1
ATOM 706 N N . LEU A 1 96 ? -4.679 8.184 22.779 1.00 58.91 96 LEU A N 1
ATOM 707 C CA . LEU A 1 96 ? -3.262 8.248 22.409 1.00 58.91 96 LEU A CA 1
ATOM 708 C C . LEU A 1 96 ? -2.534 6.883 22.412 1.00 58.91 96 LEU A C 1
ATOM 710 O O . LEU A 1 96 ? -1.823 6.611 21.442 1.00 58.91 96 LEU A O 1
ATOM 714 N N . PRO A 1 97 ? -2.700 6.005 23.427 1.00 52.09 97 PRO A N 1
ATOM 715 C CA . PRO A 1 97 ? -1.959 4.742 23.486 1.00 52.09 97 PRO A CA 1
ATOM 716 C C . PRO A 1 97 ? -2.344 3.768 22.363 1.00 52.09 97 PRO A C 1
ATOM 718 O O . PRO A 1 97 ? -1.473 3.150 21.751 1.00 52.09 97 PRO A O 1
ATOM 721 N N . GLY A 1 98 ? -3.643 3.662 22.053 1.00 57.25 98 GLY A N 1
ATOM 722 C CA . GLY A 1 98 ? -4.151 2.787 20.988 1.00 57.25 98 GLY A CA 1
ATOM 723 C C . GLY A 1 98 ? -3.801 3.306 19.592 1.00 57.25 98 GLY A C 1
ATOM 724 O O . GLY A 1 98 ? -3.330 2.553 18.739 1.00 57.25 98 GLY A O 1
ATOM 725 N N . ASN A 1 99 ? -3.926 4.621 19.385 1.00 57.09 99 ASN A N 1
ATOM 726 C CA . ASN A 1 99 ? -3.584 5.262 18.115 1.00 57.09 99 ASN A CA 1
ATOM 727 C C . ASN A 1 99 ? -2.078 5.196 17.813 1.00 57.09 99 ASN A C 1
ATOM 729 O O . ASN A 1 99 ? -1.693 5.030 16.653 1.00 57.09 99 ASN A O 1
ATOM 733 N N . ALA A 1 100 ? -1.215 5.282 18.833 1.00 59.34 100 ALA A N 1
ATOM 734 C CA . ALA A 1 100 ? 0.231 5.145 18.662 1.00 59.34 100 ALA A CA 1
ATOM 735 C C . ALA A 1 100 ? 0.622 3.745 18.162 1.00 59.34 100 ALA A C 1
ATOM 737 O O . ALA A 1 100 ? 1.425 3.645 17.237 1.00 59.34 100 ALA A O 1
ATOM 738 N N . TYR A 1 101 ? 0.016 2.677 18.696 1.00 53.84 101 TYR A N 1
ATOM 739 C CA . TYR A 1 101 ? 0.294 1.298 18.274 1.00 53.84 101 TYR A CA 1
ATOM 740 C C . TYR A 1 101 ? -0.025 1.071 16.789 1.00 53.84 101 TYR A C 1
ATOM 742 O O . TYR A 1 101 ? 0.836 0.634 16.023 1.00 53.84 101 TYR A O 1
ATOM 750 N N . VAL A 1 102 ? -1.231 1.449 16.355 1.00 62.22 102 VAL A N 1
ATOM 751 C CA . VAL A 1 102 ? -1.652 1.318 14.948 1.00 62.22 102 VAL A CA 1
ATOM 752 C C . VAL A 1 102 ? -0.790 2.194 14.036 1.00 62.22 102 VAL A C 1
ATOM 754 O O . VAL A 1 102 ? -0.395 1.764 12.953 1.00 62.22 102 VAL A O 1
ATOM 757 N N . THR A 1 103 ? -0.419 3.395 14.489 1.00 65.44 103 THR A N 1
ATOM 758 C CA . THR A 1 103 ? 0.415 4.303 13.690 1.00 65.44 103 THR A CA 1
ATOM 759 C C . THR A 1 103 ? 1.848 3.800 13.547 1.00 65.44 103 THR A C 1
ATOM 761 O O . THR A 1 103 ? 2.404 3.851 12.452 1.00 65.44 103 THR A O 1
ATOM 764 N N . MET A 1 104 ? 2.471 3.326 14.628 1.00 59.97 104 MET A N 1
ATOM 765 C CA . MET A 1 104 ? 3.861 2.872 14.591 1.00 59.97 104 MET A CA 1
ATOM 766 C C . MET A 1 104 ? 4.002 1.599 13.761 1.00 59.97 104 MET A C 1
ATOM 768 O O . MET A 1 104 ? 4.836 1.558 12.861 1.00 59.97 104 MET A O 1
ATOM 772 N N . ILE A 1 105 ? 3.156 0.594 13.998 1.00 60.56 105 ILE A N 1
ATOM 773 C CA . ILE A 1 105 ? 3.267 -0.673 13.269 1.00 60.56 105 ILE A CA 1
ATOM 774 C C . ILE A 1 105 ? 2.772 -0.520 11.827 1.00 60.56 105 ILE A C 1
ATOM 776 O O . ILE A 1 105 ? 3.395 -1.058 10.914 1.00 60.56 105 ILE A O 1
ATOM 780 N N . GLY A 1 106 ? 1.732 0.289 11.589 1.00 69.38 106 GLY A N 1
ATOM 781 C CA . GLY A 1 106 ? 1.301 0.644 10.237 1.00 69.38 106 GLY A CA 1
ATOM 782 C C . GLY A 1 106 ? 2.426 1.285 9.419 1.00 69.38 106 GLY A C 1
ATOM 783 O O . GLY A 1 106 ? 2.657 0.883 8.281 1.00 69.38 106 GLY A O 1
ATOM 784 N N . ARG A 1 107 ? 3.197 2.210 10.013 1.00 73.25 107 ARG A N 1
ATOM 785 C CA . ARG A 1 107 ? 4.372 2.813 9.359 1.00 73.25 107 ARG A CA 1
ATOM 786 C C . ARG A 1 107 ? 5.467 1.794 9.067 1.00 73.25 107 ARG A C 1
ATOM 788 O O . ARG A 1 107 ? 5.976 1.789 7.954 1.00 73.25 107 ARG A O 1
ATOM 795 N N . THR A 1 108 ? 5.819 0.928 10.019 1.00 78.06 108 THR A N 1
ATOM 796 C CA . THR A 1 108 ? 6.839 -0.109 9.786 1.00 78.06 108 THR A CA 1
ATOM 797 C C . THR A 1 108 ? 6.450 -1.032 8.635 1.00 78.06 108 THR A C 1
ATOM 799 O O . THR A 1 108 ? 7.293 -1.380 7.817 1.00 78.06 108 THR A O 1
ATOM 802 N N . SER A 1 109 ? 5.175 -1.402 8.530 1.00 78.88 109 SER A N 1
ATOM 803 C CA . SER A 1 109 ? 4.707 -2.274 7.454 1.00 78.88 109 SER A CA 1
ATOM 804 C C . SER A 1 109 ? 4.668 -1.598 6.087 1.00 78.88 109 SER A C 1
ATOM 806 O O . SER A 1 109 ? 5.022 -2.236 5.100 1.00 78.88 109 SER A O 1
ATOM 808 N N . ILE A 1 110 ? 4.310 -0.313 6.025 1.00 81.69 110 ILE A N 1
ATOM 809 C CA . ILE A 1 110 ? 4.428 0.472 4.788 1.00 81.69 110 ILE A CA 1
ATOM 810 C C . ILE A 1 110 ? 5.899 0.545 4.357 1.00 81.69 110 ILE A C 1
ATOM 812 O O . ILE A 1 110 ? 6.205 0.228 3.214 1.00 81.69 110 ILE A O 1
ATOM 816 N N . LEU A 1 111 ? 6.817 0.848 5.282 1.00 85.88 111 LEU A N 1
ATOM 817 C CA . LEU A 1 111 ? 8.256 0.889 4.996 1.00 85.88 111 LEU A CA 1
ATOM 818 C C . LEU A 1 111 ? 8.798 -0.459 4.503 1.00 85.88 111 LEU A C 1
ATOM 820 O O . LEU A 1 111 ? 9.581 -0.489 3.561 1.00 85.88 111 LEU A O 1
ATOM 824 N N . GLN A 1 112 ? 8.363 -1.570 5.102 1.00 89.19 112 GLN A N 1
ATOM 825 C CA . GLN A 1 112 ? 8.760 -2.912 4.671 1.00 89.19 112 GLN A CA 1
ATOM 826 C C . GLN A 1 112 ? 8.317 -3.200 3.228 1.00 89.19 112 GLN A C 1
ATOM 828 O O . GLN A 1 112 ? 9.071 -3.790 2.457 1.00 89.19 112 GLN A O 1
ATOM 833 N N . ILE A 1 113 ? 7.108 -2.774 2.846 1.00 90.25 113 ILE A N 1
ATOM 834 C CA . ILE A 1 113 ? 6.637 -2.899 1.462 1.00 90.25 113 ILE A CA 1
ATOM 835 C C . ILE A 1 113 ? 7.427 -1.978 0.535 1.00 90.25 113 ILE A C 1
ATOM 837 O O . ILE A 1 113 ? 7.846 -2.428 -0.524 1.00 90.25 113 ILE A O 1
ATOM 841 N N . GLU A 1 114 ? 7.663 -0.721 0.916 1.00 90.75 114 GLU A N 1
ATOM 842 C CA . GLU A 1 114 ? 8.475 0.208 0.120 1.00 90.75 114 GLU A CA 1
ATOM 843 C C . GLU A 1 114 ? 9.885 -0.342 -0.130 1.00 90.75 114 GLU A C 1
ATOM 845 O O . GLU A 1 114 ? 10.406 -0.239 -1.240 1.00 90.75 114 GLU A O 1
ATOM 850 N N . GLU A 1 115 ? 10.500 -0.954 0.879 1.00 93.00 115 GLU A N 1
ATOM 851 C CA . GLU A 1 115 ? 11.801 -1.606 0.755 1.00 93.00 115 GLU A CA 1
ATOM 852 C C . GLU A 1 115 ? 11.744 -2.805 -0.199 1.00 93.00 115 GLU A C 1
ATOM 854 O O . GLU A 1 115 ? 12.544 -2.877 -1.131 1.00 93.00 115 GLU A O 1
ATOM 859 N N . ALA A 1 116 ? 10.764 -3.699 -0.039 1.00 93.19 116 ALA A N 1
ATOM 860 C CA . ALA A 1 116 ? 10.577 -4.840 -0.935 1.00 93.19 116 ALA A CA 1
ATOM 861 C C . ALA A 1 116 ? 10.316 -4.401 -2.390 1.00 93.19 116 ALA A C 1
ATOM 863 O O . ALA A 1 116 ? 10.868 -4.978 -3.326 1.00 93.19 116 ALA A O 1
ATOM 864 N N . MET A 1 117 ? 9.543 -3.331 -2.585 1.00 93.19 117 MET A N 1
ATOM 865 C CA . MET A 1 117 ? 9.304 -2.708 -3.890 1.00 93.19 117 MET A CA 1
ATOM 866 C C . MET A 1 117 ? 10.588 -2.141 -4.497 1.00 93.19 117 MET A C 1
ATOM 868 O O . MET A 1 117 ? 10.844 -2.349 -5.681 1.00 93.19 117 MET A O 1
ATOM 872 N N . ARG A 1 118 ? 11.421 -1.455 -3.702 1.00 93.44 118 ARG A N 1
ATOM 873 C CA . ARG A 1 118 ? 12.728 -0.947 -4.154 1.00 93.44 118 ARG A CA 1
ATOM 874 C C . ARG A 1 118 ? 13.673 -2.078 -4.539 1.00 93.44 118 ARG A C 1
ATOM 876 O O . ARG A 1 118 ? 14.364 -1.956 -5.544 1.00 93.44 118 ARG A O 1
ATOM 883 N N . LEU A 1 119 ? 13.698 -3.170 -3.777 1.00 94.44 119 LEU A N 1
ATOM 884 C CA . LEU A 1 119 ? 14.495 -4.351 -4.113 1.00 94.44 119 LEU A CA 1
ATOM 885 C C . LEU A 1 119 ? 14.008 -4.993 -5.414 1.00 94.44 119 LEU A C 1
ATOM 887 O O . LEU A 1 119 ? 14.817 -5.264 -6.299 1.00 94.44 119 LEU A O 1
ATOM 891 N N . PHE A 1 120 ? 12.695 -5.176 -5.571 1.00 95.00 120 PHE A N 1
ATOM 892 C CA . PHE A 1 120 ? 12.114 -5.682 -6.812 1.00 95.00 120 PHE A CA 1
ATOM 893 C C . PHE A 1 120 ? 12.482 -4.796 -8.005 1.00 95.00 120 PHE A C 1
ATOM 895 O O . PHE A 1 120 ? 12.939 -5.306 -9.028 1.00 95.00 120 PHE A O 1
ATOM 902 N N . GLN A 1 121 ? 12.350 -3.477 -7.850 1.00 94.56 121 GLN A N 1
ATOM 903 C CA . GLN A 1 121 ? 12.718 -2.503 -8.870 1.00 94.56 121 GLN A CA 1
ATOM 904 C C . GLN A 1 121 ? 14.206 -2.563 -9.212 1.00 94.56 121 GLN A C 1
ATOM 906 O O . GLN A 1 121 ? 14.548 -2.535 -10.385 1.00 94.56 121 GLN A O 1
ATOM 911 N N . ALA A 1 122 ? 15.088 -2.686 -8.220 1.00 95.38 122 ALA A N 1
ATOM 912 C CA . ALA A 1 122 ? 16.526 -2.788 -8.449 1.00 95.38 122 ALA A CA 1
ATOM 913 C C . ALA A 1 122 ? 16.929 -4.081 -9.181 1.00 95.38 122 ALA A C 1
ATOM 915 O O . ALA A 1 122 ? 17.936 -4.094 -9.879 1.00 95.38 122 ALA A O 1
ATOM 916 N N . MET A 1 123 ? 16.164 -5.165 -9.017 1.00 95.38 123 MET A N 1
ATOM 917 C CA . MET A 1 123 ? 16.434 -6.449 -9.675 1.00 95.38 123 MET A CA 1
ATOM 918 C C . MET A 1 123 ? 15.797 -6.574 -11.065 1.00 95.38 123 MET A C 1
ATOM 920 O O . MET A 1 123 ? 16.309 -7.319 -11.894 1.00 95.38 123 MET A O 1
ATOM 924 N N . ASN A 1 124 ? 14.674 -5.892 -11.308 1.00 95.75 124 ASN A N 1
ATOM 925 C CA . ASN A 1 124 ? 13.870 -6.050 -12.527 1.00 95.75 124 ASN A CA 1
ATOM 926 C C . ASN A 1 124 ? 13.802 -4.782 -13.394 1.00 95.75 124 ASN A C 1
ATOM 928 O O . ASN A 1 124 ? 13.122 -4.793 -14.419 1.00 95.75 124 ASN A O 1
ATOM 932 N N . ASP A 1 125 ? 14.425 -3.685 -12.957 1.00 95.69 125 ASP A N 1
ATOM 933 C CA . ASP A 1 125 ? 14.372 -2.350 -13.571 1.00 95.69 125 ASP A CA 1
ATOM 934 C C . ASP A 1 125 ? 12.942 -1.792 -13.759 1.00 95.69 125 ASP A C 1
ATOM 936 O O . ASP A 1 125 ? 12.698 -0.899 -14.572 1.00 95.69 125 ASP A O 1
ATOM 940 N N . ARG A 1 126 ? 11.963 -2.308 -13.002 1.00 94.00 126 ARG A N 1
ATOM 941 C CA . ARG A 1 126 ? 10.546 -1.910 -13.076 1.00 94.00 126 ARG A CA 1
ATOM 942 C C . ARG A 1 126 ? 9.796 -2.174 -11.774 1.00 94.00 126 ARG A C 1
ATOM 944 O O . ARG A 1 126 ? 10.191 -3.031 -10.991 1.00 94.00 126 ARG A O 1
ATOM 951 N N . TYR A 1 127 ? 8.669 -1.495 -11.580 1.00 93.81 127 TYR A N 1
ATOM 952 C CA . TYR A 1 127 ? 7.697 -1.852 -10.542 1.00 93.81 127 TYR A CA 1
ATOM 953 C C . TYR A 1 127 ? 6.815 -3.040 -10.974 1.00 93.81 127 TYR A C 1
ATOM 955 O O . TYR A 1 127 ? 6.794 -3.391 -12.165 1.00 93.81 127 TYR A O 1
ATOM 963 N N . PRO A 1 128 ? 6.097 -3.686 -10.032 1.00 93.25 128 PRO A N 1
ATOM 964 C CA . PRO A 1 128 ? 5.086 -4.680 -10.369 1.00 93.25 128 PRO A CA 1
ATOM 965 C C . PRO A 1 128 ? 4.062 -4.092 -11.339 1.00 93.25 128 PRO A C 1
ATOM 967 O O . PRO A 1 128 ? 3.605 -2.965 -11.171 1.00 93.25 128 PRO A O 1
ATOM 970 N N . LYS A 1 129 ? 3.720 -4.856 -12.369 1.00 93.19 129 LYS A N 1
ATOM 971 C CA . LYS A 1 129 ? 2.866 -4.428 -13.480 1.00 93.19 129 LYS A CA 1
ATOM 972 C C . LYS A 1 129 ? 1.402 -4.274 -13.070 1.00 93.19 129 LYS A C 1
ATOM 974 O O . LYS A 1 129 ? 0.682 -3.486 -13.668 1.00 93.19 129 LYS A O 1
ATOM 979 N N . ASP A 1 130 ? 0.972 -5.076 -12.101 1.00 93.69 130 ASP A N 1
ATOM 980 C CA . ASP A 1 130 ? -0.405 -5.191 -11.647 1.00 93.69 130 ASP A CA 1
ATOM 981 C C . ASP A 1 130 ? -0.454 -5.684 -10.194 1.00 93.69 130 ASP A C 1
ATOM 983 O O . ASP A 1 130 ? 0.555 -6.057 -9.582 1.00 93.69 130 ASP A O 1
ATOM 987 N N . TYR A 1 131 ? -1.664 -5.685 -9.644 1.00 93.94 131 TYR A N 1
ATOM 988 C CA . TYR A 1 131 ? -1.944 -6.175 -8.300 1.00 93.94 131 TYR A CA 1
ATOM 989 C C . TYR A 1 131 ? -1.517 -7.636 -8.066 1.00 93.94 131 TYR A C 1
ATOM 991 O O . TYR A 1 131 ? -1.057 -7.969 -6.974 1.00 93.94 131 TYR A O 1
ATOM 999 N N . ASP A 1 132 ? -1.667 -8.526 -9.049 1.00 95.81 132 ASP A N 1
ATOM 1000 C CA . ASP A 1 132 ? -1.392 -9.954 -8.853 1.00 95.81 132 ASP A CA 1
ATOM 1001 C C . ASP A 1 132 ? 0.119 -10.217 -8.759 1.00 95.81 132 ASP A C 1
ATOM 1003 O O . ASP A 1 132 ? 0.570 -11.019 -7.930 1.00 95.81 132 ASP A O 1
ATOM 1007 N N . GLU A 1 133 ? 0.910 -9.491 -9.555 1.00 95.19 133 GLU A N 1
ATOM 1008 C CA . GLU A 1 133 ? 2.367 -9.476 -9.461 1.00 95.19 133 GLU A CA 1
ATOM 1009 C C . GLU A 1 133 ? 2.824 -8.841 -8.146 1.00 95.19 133 GLU A C 1
ATOM 1011 O O . GLU A 1 133 ? 3.669 -9.415 -7.467 1.00 95.19 133 GLU A O 1
ATOM 1016 N N . PHE A 1 134 ? 2.209 -7.737 -7.708 1.00 95.44 134 PHE A N 1
ATOM 1017 C CA . PHE A 1 134 ? 2.486 -7.156 -6.391 1.00 95.44 134 PHE A CA 1
ATOM 1018 C C . PHE A 1 134 ? 2.250 -8.168 -5.259 1.00 95.44 134 PHE A C 1
ATOM 1020 O O . PHE A 1 134 ? 3.120 -8.405 -4.418 1.00 95.44 134 PHE A O 1
ATOM 1027 N N . MET A 1 135 ? 1.097 -8.838 -5.249 1.00 96.06 135 MET A N 1
ATOM 1028 C CA . MET A 1 135 ? 0.790 -9.828 -4.216 1.00 96.06 135 MET A CA 1
ATOM 1029 C C . MET A 1 135 ? 1.760 -11.013 -4.231 1.00 96.06 135 MET A C 1
ATOM 1031 O O . MET A 1 135 ? 2.054 -11.580 -3.179 1.00 96.06 135 MET A O 1
ATOM 1035 N N . THR A 1 136 ? 2.252 -11.412 -5.401 1.00 96.69 136 THR A N 1
ATOM 1036 C CA . THR A 1 136 ? 3.122 -12.585 -5.536 1.00 96.69 136 THR A CA 1
ATOM 1037 C C . THR A 1 136 ? 4.583 -12.248 -5.252 1.00 96.69 136 THR A C 1
ATOM 1039 O O . THR A 1 136 ? 5.189 -12.856 -4.372 1.00 96.69 136 THR A O 1
ATOM 1042 N N . GLU A 1 137 ? 5.121 -11.243 -5.931 1.00 95.88 137 GLU A N 1
ATOM 1043 C CA . GLU A 1 137 ? 6.543 -10.891 -5.912 1.00 95.88 137 GLU A CA 1
ATOM 1044 C C . GLU A 1 137 ? 6.924 -10.001 -4.726 1.00 95.88 137 GLU A C 1
ATOM 1046 O O . GLU A 1 137 ? 8.077 -9.983 -4.303 1.00 95.88 137 GLU A O 1
ATOM 1051 N N . ILE A 1 138 ? 5.965 -9.267 -4.155 1.00 94.62 138 ILE A N 1
ATOM 1052 C CA . ILE A 1 138 ? 6.228 -8.368 -3.027 1.00 94.62 138 ILE A CA 1
ATOM 1053 C C . ILE A 1 1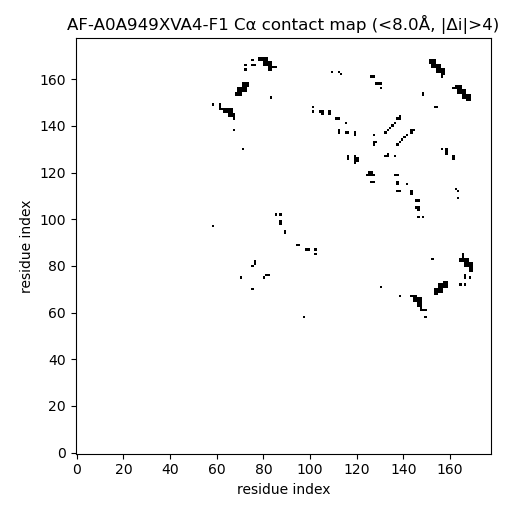38 ? 5.710 -8.994 -1.742 1.00 94.62 138 ILE A C 1
ATOM 1055 O O . ILE A 1 138 ? 6.494 -9.261 -0.837 1.00 94.62 138 ILE A O 1
ATOM 1059 N N . ILE A 1 139 ? 4.413 -9.290 -1.659 1.00 94.38 139 ILE A N 1
ATOM 1060 C CA . ILE A 1 139 ? 3.813 -9.760 -0.404 1.00 94.38 139 ILE A CA 1
ATOM 1061 C C . ILE A 1 139 ? 4.206 -11.207 -0.096 1.00 94.38 139 ILE A C 1
ATOM 1063 O O . ILE A 1 139 ? 4.769 -11.475 0.967 1.00 94.38 139 ILE A O 1
ATOM 1067 N N . LYS A 1 140 ? 3.941 -12.147 -1.013 1.00 95.12 140 LYS A N 1
ATOM 1068 C CA . LYS A 1 140 ? 4.209 -13.576 -0.782 1.00 95.12 140 LYS A CA 1
ATOM 1069 C C . LYS A 1 140 ? 5.702 -13.892 -0.774 1.00 95.12 140 LYS A C 1
ATOM 1071 O O . LYS A 1 140 ? 6.154 -14.550 0.159 1.00 95.12 140 LYS A O 1
ATOM 1076 N N . ALA A 1 141 ? 6.467 -13.414 -1.757 1.00 94.06 141 ALA A N 1
ATOM 1077 C CA . ALA A 1 141 ? 7.898 -13.718 -1.855 1.00 94.06 141 ALA A CA 1
ATOM 1078 C C . ALA A 1 141 ? 8.706 -13.213 -0.646 1.00 94.06 141 ALA A C 1
ATOM 1080 O O . ALA A 1 141 ? 9.652 -13.873 -0.224 1.00 94.06 141 ALA A O 1
ATOM 1081 N N . ASN A 1 142 ? 8.298 -12.091 -0.041 1.00 91.50 142 ASN A N 1
ATOM 1082 C CA . ASN A 1 142 ? 8.953 -11.526 1.145 1.00 91.50 142 ASN A CA 1
ATOM 1083 C C . ASN A 1 142 ? 8.245 -11.900 2.463 1.00 91.50 142 ASN A C 1
ATOM 1085 O O . ASN A 1 142 ? 8.585 -11.361 3.516 1.00 91.50 142 ASN A O 1
ATOM 1089 N N . ASN A 1 143 ? 7.258 -12.809 2.416 1.00 92.00 143 ASN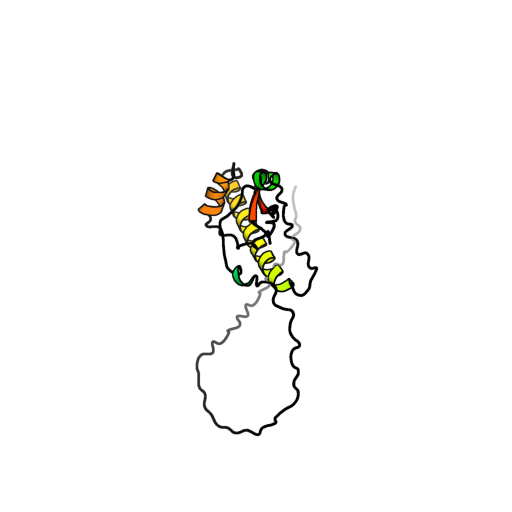 A N 1
ATOM 1090 C CA . ASN A 1 143 ? 6.464 -13.265 3.561 1.00 92.00 143 ASN A CA 1
ATOM 1091 C C . ASN A 1 143 ? 5.921 -12.105 4.426 1.00 92.00 143 ASN A C 1
ATOM 1093 O O . ASN A 1 143 ? 5.966 -12.135 5.660 1.00 92.00 143 ASN A O 1
ATOM 1097 N N . ILE A 1 144 ? 5.451 -11.042 3.769 1.00 89.75 144 ILE A N 1
ATOM 1098 C CA . ILE A 1 144 ? 4.983 -9.826 4.434 1.00 89.75 144 ILE A CA 1
ATOM 1099 C C . ILE A 1 144 ? 3.581 -10.073 4.978 1.00 89.75 144 ILE A C 1
ATOM 1101 O O . ILE A 1 144 ? 2.655 -10.381 4.232 1.00 89.75 144 ILE A O 1
ATOM 1105 N N . ALA A 1 145 ? 3.412 -9.870 6.282 1.00 89.81 145 ALA A N 1
ATOM 1106 C CA . ALA A 1 145 ? 2.112 -9.859 6.935 1.00 89.81 145 ALA A CA 1
ATOM 1107 C C . ALA A 1 145 ? 1.871 -8.481 7.559 1.00 89.81 145 ALA A C 1
ATOM 1109 O O . ALA A 1 145 ? 2.660 -8.010 8.388 1.00 89.81 145 ALA A O 1
ATOM 1110 N N . LEU A 1 146 ? 0.775 -7.839 7.174 1.00 88.19 146 LEU A N 1
ATOM 1111 C CA . LEU A 1 146 ? 0.391 -6.512 7.634 1.00 88.19 146 LEU A CA 1
ATOM 1112 C C . LEU A 1 146 ? -0.369 -6.589 8.957 1.00 88.19 146 LEU A C 1
ATOM 1114 O O . LEU A 1 146 ? -1.057 -7.569 9.192 1.00 88.19 146 LEU A O 1
ATOM 1118 N N . PRO A 1 147 ? -0.280 -5.597 9.845 1.00 85.81 147 PRO A N 1
ATOM 1119 C CA . PRO A 1 147 ? -1.093 -5.538 11.053 1.00 85.81 147 PRO A CA 1
ATOM 1120 C C . PRO A 1 147 ? -2.574 -5.510 10.702 1.00 85.81 147 PRO A C 1
ATOM 1122 O O . PRO A 1 147 ? -2.970 -4.847 9.752 1.00 85.81 147 PRO A O 1
ATOM 1125 N N . LYS A 1 148 ? -3.421 -6.185 11.472 1.00 85.62 148 LYS A N 1
ATOM 1126 C CA . LYS A 1 148 ? -4.861 -6.073 11.256 1.00 85.62 148 LYS A CA 1
ATOM 1127 C C . LYS A 1 148 ? -5.317 -4.642 11.569 1.00 85.62 148 LYS A C 1
ATOM 1129 O O . LYS A 1 148 ? -5.077 -4.138 12.666 1.00 85.62 148 LYS A O 1
ATOM 1134 N N . LEU A 1 149 ? -5.965 -4.003 10.598 1.00 81.81 149 LEU A N 1
ATOM 1135 C CA . LEU A 1 149 ? -6.577 -2.688 10.773 1.00 81.81 149 LEU A CA 1
ATOM 1136 C C . LEU A 1 149 ? -7.905 -2.797 11.545 1.00 81.81 149 LEU A C 1
ATOM 1138 O O . LEU A 1 149 ? -8.481 -3.888 11.619 1.00 81.81 149 LEU A O 1
ATOM 1142 N N . PRO A 1 150 ? -8.400 -1.691 12.131 1.00 80.50 150 PRO A N 1
ATOM 1143 C CA . PRO A 1 150 ? -9.758 -1.632 12.665 1.00 80.50 150 PRO A CA 1
ATOM 1144 C C . PRO A 1 150 ? -10.799 -2.009 11.601 1.00 80.50 150 PRO A C 1
ATOM 1146 O O . PRO A 1 150 ? -10.585 -1.768 10.418 1.00 80.50 150 PRO A O 1
ATOM 1149 N N . ASP A 1 151 ? -11.952 -2.537 12.014 1.00 81.44 151 ASP A N 1
ATOM 1150 C CA . ASP A 1 151 ? -12.955 -3.087 11.085 1.00 81.44 151 ASP A CA 1
ATOM 1151 C C . ASP A 1 151 ? -13.551 -2.051 10.103 1.00 81.44 151 ASP A C 1
ATOM 1153 O O . ASP A 1 151 ? -14.242 -2.414 9.150 1.00 81.44 151 ASP A O 1
ATOM 1157 N N . ASP A 1 152 ? -13.360 -0.746 10.331 1.00 80.62 152 ASP A N 1
ATOM 1158 C CA . ASP A 1 152 ? -13.757 0.319 9.400 1.00 80.62 152 ASP A CA 1
ATOM 1159 C C . ASP A 1 152 ? -12.714 0.598 8.304 1.00 80.62 152 ASP A C 1
ATOM 1161 O O . ASP A 1 152 ? -12.943 1.472 7.468 1.00 80.62 152 ASP A O 1
ATOM 1165 N N . GLN A 1 153 ? -11.587 -0.115 8.304 1.00 85.69 153 GLN A N 1
ATOM 1166 C CA . GLN A 1 153 ? -10.436 0.137 7.446 1.00 85.69 153 GLN A CA 1
ATOM 1167 C C . GLN A 1 153 ? -9.912 -1.142 6.791 1.00 85.69 153 GLN A C 1
ATOM 1169 O O . GLN A 1 153 ? -9.898 -2.218 7.381 1.00 85.69 153 GLN A O 1
ATOM 1174 N N . GLU A 1 154 ? -9.416 -0.997 5.568 1.00 87.19 154 GLU A N 1
ATOM 1175 C CA . GLU A 1 154 ? -8.805 -2.066 4.783 1.00 87.19 154 GLU A CA 1
ATOM 1176 C C . GLU A 1 154 ? -7.531 -1.550 4.109 1.00 87.19 154 GLU A C 1
ATOM 1178 O O . GLU A 1 154 ? -7.397 -0.355 3.840 1.00 87.19 154 GLU A O 1
ATOM 1183 N N . TYR A 1 155 ? -6.582 -2.438 3.816 1.00 89.94 155 TYR A N 1
ATOM 1184 C CA . TYR A 1 155 ? -5.445 -2.074 2.975 1.00 89.94 155 TYR A CA 1
ATOM 1185 C C . TYR A 1 155 ? -5.855 -2.062 1.509 1.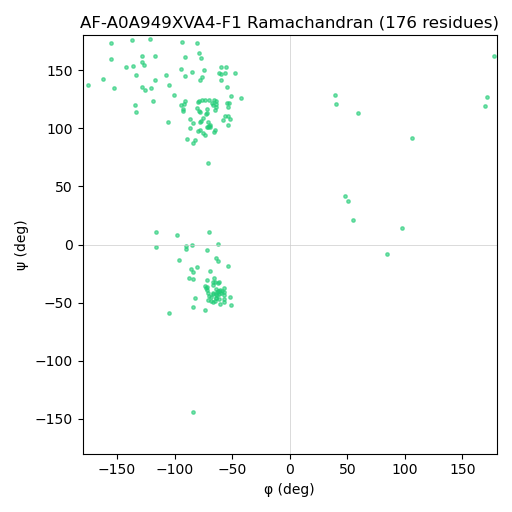00 89.94 155 TYR A C 1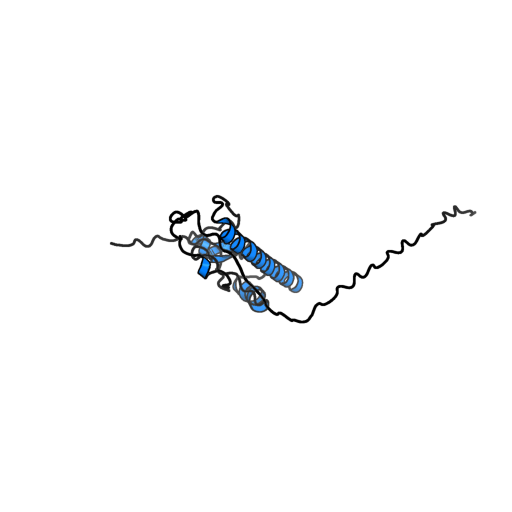
ATOM 1187 O O . TYR A 1 155 ? -6.598 -2.932 1.063 1.00 89.94 155 TYR A O 1
ATOM 1195 N N . GLY A 1 156 ? -5.334 -1.106 0.749 1.00 91.12 156 GLY A N 1
ATOM 1196 C CA . GLY A 1 156 ? -5.494 -1.011 -0.693 1.00 91.12 156 GLY A CA 1
ATOM 1197 C C . GLY A 1 156 ? -4.144 -0.857 -1.377 1.00 91.12 156 GLY A C 1
ATOM 1198 O O . GLY A 1 156 ? -3.326 -0.058 -0.934 1.00 91.12 156 GLY A O 1
ATOM 1199 N N . TYR A 1 157 ? -3.912 -1.593 -2.457 1.00 92.88 157 TYR A N 1
ATOM 1200 C CA . TYR A 1 157 ? -2.789 -1.350 -3.354 1.00 92.88 157 TYR A CA 1
ATOM 1201 C C . TYR A 1 157 ? -3.226 -0.417 -4.482 1.00 92.88 157 TYR A C 1
ATOM 1203 O O . TYR A 1 157 ? -4.169 -0.725 -5.219 1.00 92.88 157 TYR A O 1
ATOM 1211 N N . ASP A 1 158 ? -2.556 0.726 -4.587 1.00 90.00 158 ASP A N 1
ATOM 1212 C CA . ASP A 1 158 ? -2.690 1.650 -5.704 1.00 90.00 158 ASP A CA 1
ATOM 1213 C C . ASP A 1 158 ? -1.729 1.224 -6.817 1.00 90.00 158 ASP A C 1
ATOM 1215 O O . ASP A 1 158 ? -0.514 1.358 -6.687 1.00 90.00 158 ASP A O 1
ATOM 1219 N N . GLU A 1 159 ? -2.280 0.683 -7.904 1.00 90.88 159 GLU A N 1
ATOM 1220 C CA . GLU A 1 159 ? -1.506 0.208 -9.056 1.00 90.88 159 GLU A CA 1
ATOM 1221 C C . GLU A 1 159 ? -0.858 1.360 -9.847 1.00 90.88 159 GLU A C 1
ATOM 1223 O O . GLU A 1 159 ? 0.125 1.127 -10.540 1.00 90.88 159 GLU A O 1
ATOM 1228 N N . LYS A 1 160 ? -1.378 2.593 -9.751 1.00 89.06 160 LYS A N 1
ATOM 1229 C CA . LYS A 1 160 ? -0.851 3.759 -10.484 1.00 89.06 160 LYS A CA 1
ATOM 1230 C C . LYS A 1 160 ? 0.347 4.361 -9.765 1.00 89.06 160 LYS A C 1
ATOM 1232 O O . LYS A 1 160 ? 1.365 4.651 -10.382 1.00 89.06 160 LYS A O 1
ATOM 1237 N N . GLU A 1 161 ? 0.209 4.531 -8.455 1.00 88.31 161 GLU A N 1
ATOM 1238 C CA . GLU A 1 161 ? 1.253 5.097 -7.595 1.00 88.31 161 GLU A CA 1
ATOM 1239 C C . GLU A 1 161 ? 2.187 4.015 -7.023 1.00 88.31 161 GLU A C 1
ATOM 1241 O O . GLU A 1 161 ? 3.145 4.322 -6.315 1.00 88.31 161 GLU A O 1
ATOM 1246 N N . HIS A 1 162 ? 1.902 2.739 -7.307 1.00 88.69 162 HIS A N 1
ATOM 1247 C CA . HIS A 1 162 ? 2.627 1.567 -6.817 1.00 88.69 162 HIS A CA 1
ATOM 1248 C C . HIS A 1 162 ? 2.828 1.561 -5.293 1.00 88.69 162 HIS A C 1
ATOM 1250 O O . HIS A 1 162 ? 3.864 1.121 -4.789 1.00 88.69 162 HIS A O 1
ATOM 1256 N N . THR A 1 163 ? 1.827 2.030 -4.547 1.00 87.38 163 THR A N 1
ATOM 1257 C CA . THR A 1 163 ? 1.921 2.233 -3.098 1.00 87.38 163 THR A CA 1
ATOM 1258 C C . THR A 1 163 ? 0.781 1.568 -2.335 1.00 87.38 163 THR A C 1
ATOM 1260 O O . THR A 1 163 ? -0.294 1.299 -2.876 1.00 87.38 163 THR A O 1
ATOM 1263 N N . LEU A 1 164 ? 1.019 1.295 -1.052 1.00 88.31 164 LEU A N 1
ATOM 1264 C CA . LEU A 1 164 ? -0.002 0.789 -0.145 1.00 88.31 164 LEU A CA 1
ATOM 1265 C C . LEU A 1 164 ? -0.701 1.959 0.553 1.00 88.31 164 LEU A C 1
ATOM 1267 O O . LEU A 1 164 ? -0.075 2.752 1.256 1.00 88.31 164 LEU A O 1
ATOM 1271 N N . ILE A 1 165 ? -2.019 2.019 0.419 1.00 86.25 165 ILE A N 1
ATOM 1272 C CA . ILE A 1 165 ? -2.882 2.995 1.077 1.00 86.25 165 ILE A CA 1
ATOM 1273 C C . ILE A 1 165 ? -3.853 2.305 2.033 1.00 86.25 165 ILE A C 1
ATOM 1275 O O . ILE A 1 165 ? -4.097 1.103 1.952 1.00 86.25 165 ILE A O 1
ATOM 1279 N N . ILE A 1 166 ? -4.429 3.077 2.951 1.00 86.25 166 ILE A N 1
ATOM 1280 C CA . ILE A 1 166 ? -5.530 2.610 3.794 1.00 86.25 166 ILE A CA 1
ATOM 1281 C C . ILE A 1 166 ? -6.830 3.150 3.214 1.00 86.25 166 ILE A C 1
ATOM 1283 O O . ILE A 1 166 ? -6.968 4.348 2.967 1.00 86.25 166 ILE A O 1
ATOM 1287 N N . LEU A 1 167 ? -7.789 2.261 3.013 1.00 87.44 167 LEU A N 1
ATOM 1288 C CA . LEU A 1 167 ? -9.118 2.554 2.513 1.00 87.44 167 LEU A CA 1
ATOM 1289 C C . LEU A 1 167 ? -10.113 2.480 3.665 1.00 87.44 167 LEU A C 1
ATOM 1291 O O . LEU A 1 167 ? -10.086 1.552 4.467 1.00 87.44 167 LEU A O 1
ATOM 1295 N N . ARG A 1 168 ? -11.034 3.437 3.717 1.00 88.94 168 ARG A N 1
ATOM 1296 C CA . ARG A 1 168 ? -12.264 3.355 4.502 1.00 88.94 168 ARG A CA 1
ATOM 1297 C C . ARG A 1 168 ? -13.422 3.104 3.534 1.00 88.94 168 ARG A C 1
ATOM 1299 O O . ARG A 1 168 ? -13.813 4.045 2.830 1.00 88.94 168 ARG A O 1
ATOM 1306 N N . PRO A 1 169 ? -13.972 1.880 3.466 1.00 86.50 169 PRO A N 1
ATOM 1307 C CA . PRO A 1 169 ? -15.108 1.574 2.605 1.00 86.50 169 PRO A CA 1
ATOM 1308 C C . PRO A 1 169 ? -16.333 2.429 2.949 1.00 86.50 169 PRO A C 1
ATOM 1310 O O . PRO A 1 169 ? -16.593 2.744 4.116 1.00 86.50 169 PRO A O 1
ATOM 1313 N N . ARG A 1 170 ? -17.136 2.783 1.939 1.00 83.88 170 ARG A N 1
ATOM 1314 C CA . ARG A 1 170 ? -18.433 3.429 2.173 1.00 83.88 170 ARG A CA 1
ATOM 1315 C C . ARG A 1 170 ? -19.392 2.406 2.770 1.00 83.88 170 ARG A C 1
ATOM 1317 O O . ARG A 1 170 ? -19.924 1.561 2.056 1.00 83.88 170 ARG A O 1
ATOM 1324 N N . ARG A 1 171 ? -19.669 2.510 4.069 1.00 71.69 171 ARG A N 1
ATOM 1325 C CA . ARG A 1 171 ? -20.734 1.714 4.683 1.00 71.69 171 ARG A CA 1
ATOM 1326 C C . ARG A 1 171 ? -22.089 2.257 4.237 1.00 71.69 171 ARG A C 1
ATOM 1328 O O . ARG A 1 171 ? -22.468 3.374 4.584 1.00 71.69 171 ARG A O 1
ATOM 1335 N N . VAL A 1 172 ? -22.809 1.474 3.439 1.00 63.53 172 VAL A N 1
ATOM 1336 C CA . VAL A 1 172 ? -24.248 1.666 3.241 1.00 63.53 172 VAL A CA 1
ATOM 1337 C C . VAL A 1 172 ? -24.889 1.229 4.552 1.00 63.53 172 VAL A C 1
ATOM 1339 O O . VAL A 1 172 ? -24.732 0.076 4.945 1.00 63.53 172 VAL A O 1
ATOM 1342 N N . GLY A 1 173 ? -25.487 2.166 5.291 1.00 51.91 173 GLY A N 1
ATOM 1343 C CA . GLY A 1 173 ? -26.039 1.885 6.614 1.00 51.91 173 GLY A CA 1
ATOM 1344 C C . GLY A 1 173 ? -26.998 0.701 6.548 1.00 51.91 173 GLY A C 1
ATOM 1345 O O . GLY A 1 173 ? -28.002 0.760 5.844 1.00 51.91 173 GLY A O 1
ATOM 1346 N N . THR A 1 174 ? -26.690 -0.373 7.270 1.00 53.19 174 THR A N 1
ATOM 1347 C CA . THR A 1 174 ? -27.675 -1.398 7.593 1.00 53.19 174 THR A CA 1
ATOM 1348 C C . THR A 1 174 ? -28.703 -0.734 8.495 1.00 53.19 174 THR A C 1
ATOM 1350 O O . THR A 1 174 ? -28.492 -0.554 9.692 1.00 53.19 174 THR A O 1
ATOM 1353 N N . THR A 1 175 ? -29.809 -0.298 7.899 1.00 48.09 175 THR A N 1
ATOM 1354 C CA . THR A 1 175 ? -31.034 0.030 8.619 1.00 48.09 175 THR A CA 1
ATOM 1355 C C . THR A 1 175 ? -31.385 -1.165 9.495 1.00 48.09 175 THR A C 1
ATOM 1357 O O . THR A 1 175 ? -31.770 -2.219 8.992 1.00 48.09 175 THR A O 1
ATOM 1360 N N . HIS A 1 176 ? -31.204 -1.011 10.804 1.00 48.22 176 HIS A N 1
ATOM 1361 C CA . HIS A 1 176 ? -31.817 -1.877 11.796 1.00 48.22 176 HIS A CA 1
ATOM 1362 C C . HIS A 1 176 ? -33.324 -1.632 11.672 1.00 48.22 176 HIS A C 1
ATOM 1364 O O . HIS A 1 176 ? -33.818 -0.587 12.095 1.00 48.22 176 HIS A O 1
ATOM 1370 N N . HIS A 1 177 ? -34.022 -2.510 10.952 1.00 43.72 177 HIS A N 1
ATOM 1371 C CA . HIS A 1 177 ? -35.478 -2.475 10.912 1.00 43.72 177 HIS A CA 1
ATOM 1372 C C . HIS A 1 177 ? -35.964 -2.927 12.303 1.00 43.72 177 HIS A C 1
ATOM 1374 O O . HIS A 1 177 ? -35.496 -3.978 12.748 1.00 43.72 177 HIS A O 1
ATOM 1380 N N . PRO A 1 178 ? -36.786 -2.124 13.010 1.00 57.69 178 PRO A N 1
ATOM 1381 C CA . PRO A 1 178 ? -37.367 -2.506 14.300 1.00 57.69 178 PRO A CA 1
ATOM 1382 C C . PRO A 1 178 ? -38.258 -3.746 14.203 1.00 57.69 178 PRO A C 1
ATOM 1384 O O . PRO A 1 178 ? -38.831 -3.976 13.111 1.00 57.69 178 PRO A O 1
#

Sequence (178 aa):
MHPRPHALRLRVTPLLLLAAGCTEPRNVGNLNPSMGPAPPIETTDASQPAPGPKPEPSQSGIIGQRTTDIRRAEPELQKGARIATTRITATDPVTLPGNAYVTMIGRTSILQIEEAMRLFQAMNDRYPKDYDEFMTEIIKANNIALPKLPDDQEYGYDEKEHTLIILRPRRVGTTHHP

Radius of gyration: 30.61 Å; Cα contacts (8 Å, |Δi|>4): 153; chains: 1; bounding box: 104×42×79 Å